Protein AF-M7A365-F1 (afdb_monomer_lite)

Organism: NCBI:txid1193029

Foldseek 3Di:
DDPPPPPPPPPPPPPFAADDPVRLVVLVVLLVCLVVVDVDDDQDDDPVCPVLADEDPDDDADDDPDDDPSVSNVVSVVQVRYPPRGDYDDPDDVLVQDQCSQCVVVVDDDVVNVVSNVVSVVSPD

pLDDT: mean 71.56, std 13.75, range [33.69, 88.12]

Secondary structure (DSSP, 8-state):
--------S--------BPPHHHHHHHHHHHHHHHHH-S-------TT-TT--EE--S------S---TTHHHHHHHHHHHEES-BPP-----TTTTSTTHHHHHH---THHHHHHHHHHHTT--

Sequence (125 aa):
MQENSVIDKNSGTTQIVHSTNTYNWLIGIVYKTTGIFFDSIEEYFSQNNHDKILRAPYPTVIMGNHVEEGDVPALSVIHRVVQPKIKFAIPAREDILKKDFLVKEFRPKGTLKLILGMIDKTNLI

Radius of gyration: 19.7 Å; chains: 1; bounding box: 70×41×40 Å

Structure (mmCIF, N/CA/C/O backbone):
data_AF-M7A365-F1
#
_entry.id   AF-M7A365-F1
#
loop_
_atom_site.group_PDB
_atom_site.id
_atom_site.type_symbol
_atom_site.label_atom_id
_atom_site.label_alt_id
_atom_site.label_comp_id
_atom_site.label_asym_id
_atom_site.label_entity_id
_atom_site.label_seq_id
_atom_site.pdbx_PDB_ins_code
_atom_site.Cartn_x
_atom_site.Cartn_y
_atom_site.Cartn_z
_atom_site.occupancy
_atom_site.B_iso_or_equiv
_atom_site.auth_seq_id
_atom_site.auth_comp_id
_atom_site.auth_asym_id
_atom_site.auth_atom_id
_atom_site.pdbx_PDB_model_num
ATOM 1 N N . MET A 1 1 ? -50.572 -18.328 4.487 1.00 37.97 1 MET A N 1
ATOM 2 C CA . MET A 1 1 ? -49.495 -18.567 3.505 1.00 37.97 1 MET A CA 1
ATOM 3 C C . MET A 1 1 ? -48.188 -18.206 4.177 1.00 37.97 1 MET A C 1
ATOM 5 O O . MET A 1 1 ? -47.994 -17.047 4.505 1.00 37.97 1 MET A O 1
ATOM 9 N N . GLN A 1 2 ? -47.384 -19.213 4.509 1.00 34.44 2 GLN A N 1
ATOM 10 C CA . GLN A 1 2 ? -46.020 -19.042 5.003 1.00 34.44 2 GLN A CA 1
ATOM 11 C C . GLN A 1 2 ? -45.110 -18.991 3.775 1.00 34.44 2 GLN A C 1
ATOM 13 O O . GLN A 1 2 ? -45.013 -19.978 3.048 1.00 34.44 2 GLN A O 1
ATOM 18 N N . GLU A 1 3 ? -44.499 -17.839 3.509 1.00 33.81 3 GLU A N 1
ATOM 19 C CA . GLU A 1 3 ? -43.385 -17.747 2.567 1.00 33.81 3 GLU A CA 1
ATOM 20 C C . GLU A 1 3 ? -42.136 -18.291 3.259 1.00 33.81 3 GLU A C 1
ATOM 22 O O . GLU A 1 3 ? -41.526 -17.640 4.106 1.00 33.81 3 GLU A O 1
ATOM 27 N N . ASN A 1 4 ? -41.777 -19.523 2.910 1.00 33.69 4 ASN A N 1
ATOM 28 C CA . ASN A 1 4 ? -40.473 -20.085 3.221 1.00 33.69 4 ASN A CA 1
ATOM 29 C C . ASN A 1 4 ? -39.437 -19.391 2.330 1.00 33.69 4 ASN A C 1
ATOM 31 O O . ASN A 1 4 ? -39.194 -19.824 1.203 1.00 33.69 4 ASN A O 1
ATOM 35 N N . SER A 1 5 ? -38.822 -18.317 2.825 1.00 40.47 5 SER A N 1
ATOM 36 C CA . SER A 1 5 ? -37.593 -17.800 2.233 1.00 40.47 5 SER A CA 1
ATOM 37 C C . SER A 1 5 ? -36.475 -18.802 2.519 1.00 40.47 5 SER A C 1
ATOM 39 O O . SER A 1 5 ? -35.969 -18.940 3.633 1.00 40.47 5 SER A O 1
ATOM 41 N N . VAL A 1 6 ? -36.127 -19.575 1.493 1.00 40.19 6 VAL A N 1
ATOM 42 C CA . VAL A 1 6 ? -34.929 -20.411 1.480 1.00 40.19 6 VAL A CA 1
ATOM 43 C C . VAL A 1 6 ? -33.738 -19.458 1.533 1.00 40.19 6 VAL A C 1
ATOM 45 O O . VAL A 1 6 ? -33.318 -18.903 0.523 1.00 40.19 6 VAL A O 1
ATOM 48 N N . ILE A 1 7 ? -33.243 -19.204 2.745 1.00 43.06 7 ILE A N 1
ATOM 49 C CA . ILE A 1 7 ? -31.971 -18.522 2.964 1.00 43.06 7 ILE A CA 1
ATOM 50 C C . ILE A 1 7 ? -30.897 -19.470 2.441 1.00 43.06 7 ILE A C 1
ATOM 52 O O . ILE A 1 7 ? -30.604 -20.499 3.055 1.00 43.06 7 ILE A O 1
ATOM 56 N N . ASP A 1 8 ? -30.358 -19.125 1.280 1.00 37.47 8 ASP A N 1
ATOM 57 C CA . ASP A 1 8 ? -29.252 -19.816 0.640 1.00 37.47 8 ASP A CA 1
ATOM 58 C C . ASP A 1 8 ? -28.040 -19.802 1.592 1.00 37.47 8 ASP A C 1
ATOM 60 O O . ASP A 1 8 ? -27.389 -18.779 1.819 1.00 37.47 8 ASP A O 1
ATOM 64 N N . LYS A 1 9 ? -27.781 -20.941 2.245 1.00 40.81 9 LYS A N 1
ATOM 65 C CA . LYS A 1 9 ? -26.711 -21.148 3.239 1.00 40.81 9 LYS A CA 1
ATOM 66 C C . LYS A 1 9 ? -25.341 -21.341 2.574 1.00 40.81 9 LYS A C 1
ATOM 68 O O . LYS A 1 9 ? -24.566 -22.194 2.987 1.00 40.81 9 LYS A O 1
ATOM 73 N N . ASN A 1 10 ? -25.026 -20.536 1.567 1.00 46.09 10 ASN A N 1
ATOM 74 C CA . ASN A 1 10 ? -23.703 -20.487 0.945 1.00 46.09 10 ASN A CA 1
ATOM 75 C C . ASN A 1 10 ? -23.182 -19.047 0.871 1.00 46.09 10 ASN A C 1
ATOM 77 O O . ASN A 1 10 ? -22.633 -18.606 -0.133 1.00 46.09 10 ASN A O 1
ATOM 81 N N . SER A 1 11 ? -23.303 -18.305 1.972 1.00 42.56 11 SER A N 1
ATOM 82 C CA . SER A 1 11 ? -22.421 -17.161 2.192 1.00 42.56 11 SER A CA 1
ATOM 83 C C . SER A 1 11 ? -21.080 -17.711 2.664 1.00 42.56 11 SER A C 1
ATOM 85 O O . SER A 1 11 ? -20.855 -17.906 3.860 1.00 42.56 11 SER A O 1
ATOM 87 N N . GLY A 1 12 ? -20.214 -18.054 1.707 1.00 44.97 12 GLY A N 1
ATOM 88 C CA . GLY A 1 12 ? -18.799 -18.244 1.985 1.00 44.97 12 GLY A CA 1
ATOM 89 C C . GLY A 1 12 ? -18.304 -16.976 2.662 1.00 44.97 12 GLY A C 1
ATOM 90 O O . GLY A 1 12 ? -18.217 -15.928 2.028 1.00 44.97 12 GLY A O 1
ATOM 91 N N . THR A 1 13 ? -18.062 -17.045 3.967 1.00 43.25 13 THR A N 1
ATOM 92 C CA . THR A 1 13 ? -17.510 -15.935 4.731 1.00 43.25 13 THR A CA 1
ATOM 93 C C . THR A 1 13 ? -16.174 -15.576 4.101 1.00 43.25 13 THR A C 1
ATOM 95 O O . THR A 1 13 ? -15.200 -16.317 4.226 1.00 43.25 13 THR A O 1
ATOM 98 N N . THR A 1 14 ? -16.140 -14.462 3.367 1.00 49.59 14 THR A N 1
ATOM 99 C CA . THR A 1 14 ? -14.920 -13.933 2.764 1.00 49.59 14 THR A CA 1
ATOM 100 C C . THR A 1 14 ? -13.879 -13.812 3.868 1.00 49.59 14 THR A C 1
ATOM 102 O O . THR A 1 14 ? -14.025 -12.988 4.772 1.00 49.59 14 THR A O 1
ATOM 105 N N . GLN A 1 15 ? -12.865 -14.681 3.847 1.00 53.72 15 GLN A N 1
ATOM 106 C CA . GLN A 1 15 ? -11.811 -14.648 4.852 1.00 53.72 15 GLN A CA 1
ATOM 107 C C . GLN A 1 15 ? -11.096 -13.305 4.738 1.00 53.72 15 GLN A C 1
ATOM 109 O O . GLN A 1 15 ? -10.500 -12.987 3.709 1.00 53.72 15 GLN A O 1
ATOM 114 N N . ILE A 1 16 ? -11.191 -12.497 5.793 1.00 56.97 16 ILE A N 1
ATOM 115 C CA . ILE A 1 16 ? -10.530 -11.199 5.850 1.00 56.97 16 ILE A CA 1
ATOM 116 C C . ILE A 1 16 ? -9.024 -11.463 5.863 1.00 56.97 16 ILE A C 1
ATOM 118 O O . ILE A 1 16 ? -8.479 -12.003 6.826 1.00 56.97 16 ILE A O 1
ATOM 122 N N . VAL A 1 17 ? -8.339 -11.112 4.774 1.00 63.25 17 VAL A N 1
ATOM 123 C CA . VAL A 1 17 ? -6.890 -11.288 4.693 1.00 63.25 17 VAL A CA 1
ATOM 124 C C . VAL A 1 17 ? -6.223 -10.193 5.518 1.00 63.25 17 VAL A C 1
ATOM 126 O O . VAL A 1 17 ? -6.119 -9.037 5.101 1.00 63.25 17 VAL A O 1
ATOM 129 N N . HIS A 1 18 ? -5.777 -10.571 6.711 1.00 66.69 18 HIS A N 1
ATOM 130 C CA . HIS A 1 18 ? -5.094 -9.675 7.631 1.00 66.69 18 HIS A CA 1
ATOM 131 C C . HIS A 1 18 ? -3.706 -9.268 7.124 1.00 66.69 18 HIS A C 1
ATOM 133 O O . HIS A 1 18 ? -3.025 -10.010 6.402 1.00 66.69 18 HIS A O 1
ATOM 139 N N . SER A 1 19 ? -3.274 -8.070 7.518 1.00 68.44 19 SER A N 1
ATOM 140 C CA . SER A 1 19 ? -1.913 -7.614 7.256 1.00 68.44 19 SER A CA 1
ATOM 141 C C . SER A 1 19 ? -0.884 -8.454 8.024 1.00 68.44 19 SER A C 1
ATOM 143 O O . SER A 1 19 ? -1.098 -8.856 9.168 1.00 68.44 19 SER A O 1
ATOM 145 N N . THR A 1 20 ? 0.263 -8.720 7.397 1.00 80.00 20 THR A N 1
ATOM 146 C CA . THR A 1 20 ? 1.397 -9.390 8.052 1.00 80.00 20 THR A CA 1
ATOM 147 C C . THR A 1 20 ? 2.340 -8.363 8.679 1.00 80.00 20 THR A C 1
ATOM 149 O O . THR A 1 20 ? 2.329 -7.186 8.315 1.00 80.00 20 THR A O 1
ATOM 152 N N . ASN A 1 21 ? 3.206 -8.794 9.601 1.00 80.69 21 ASN A N 1
ATOM 153 C CA . ASN A 1 21 ? 4.199 -7.908 10.224 1.00 80.69 21 ASN A CA 1
ATOM 154 C C . ASN A 1 21 ? 5.125 -7.244 9.196 1.00 80.69 21 ASN A C 1
ATOM 156 O O . ASN A 1 21 ? 5.375 -6.045 9.286 1.00 80.69 21 ASN A O 1
ATOM 160 N N . THR A 1 22 ? 5.562 -7.991 8.181 1.00 79.19 22 THR A N 1
ATOM 161 C CA . THR A 1 22 ? 6.379 -7.459 7.082 1.00 79.19 22 THR A CA 1
ATOM 162 C C . THR A 1 22 ? 5.632 -6.386 6.295 1.00 79.19 22 THR A C 1
ATOM 164 O O . THR A 1 22 ? 6.183 -5.324 6.024 1.00 79.19 22 THR A O 1
ATOM 167 N N . TYR A 1 23 ? 4.357 -6.623 5.981 1.00 77.81 23 TYR A N 1
ATOM 168 C CA . TYR A 1 23 ? 3.522 -5.656 5.270 1.00 77.81 23 TYR A CA 1
ATOM 169 C C . TYR A 1 23 ? 3.307 -4.379 6.095 1.00 77.81 23 TYR A C 1
ATOM 171 O O . TYR A 1 23 ? 3.477 -3.273 5.590 1.00 77.81 23 TYR A O 1
ATOM 179 N N . ASN A 1 24 ? 3.036 -4.526 7.397 1.00 80.56 24 ASN A N 1
ATOM 180 C CA . ASN A 1 24 ? 2.922 -3.404 8.330 1.00 80.56 24 ASN A CA 1
ATOM 181 C C . ASN A 1 24 ? 4.210 -2.567 8.389 1.00 80.56 24 ASN A C 1
ATOM 183 O O . ASN A 1 24 ? 4.143 -1.342 8.479 1.00 80.56 24 ASN A O 1
ATOM 187 N N . TRP A 1 25 ? 5.373 -3.220 8.346 1.00 84.19 25 TRP A N 1
ATOM 188 C CA . TRP A 1 25 ? 6.667 -2.543 8.345 1.00 84.19 25 TRP A CA 1
ATOM 189 C C . TRP A 1 25 ? 6.915 -1.775 7.043 1.00 84.19 25 TRP A C 1
ATOM 191 O O . TRP A 1 25 ? 7.264 -0.597 7.103 1.00 84.19 25 TRP A O 1
ATOM 201 N N . LEU A 1 26 ? 6.657 -2.395 5.885 1.00 82.62 26 LEU A N 1
ATOM 202 C CA . LEU A 1 26 ? 6.780 -1.748 4.573 1.00 82.62 26 LEU A CA 1
ATOM 203 C C . LEU A 1 26 ? 5.881 -0.512 4.467 1.00 82.62 26 LEU A C 1
ATOM 205 O O . LEU A 1 26 ? 6.353 0.564 4.107 1.00 82.62 26 LEU A O 1
ATOM 209 N N . ILE A 1 27 ? 4.615 -0.629 4.875 1.00 82.50 27 ILE A N 1
ATOM 210 C CA . ILE A 1 27 ? 3.699 0.517 4.936 1.00 82.50 27 ILE A CA 1
ATOM 211 C C . ILE A 1 27 ? 4.226 1.595 5.885 1.00 82.50 27 ILE A C 1
ATOM 213 O O . ILE A 1 27 ? 4.115 2.781 5.596 1.00 82.50 27 ILE A O 1
ATOM 217 N N . GLY A 1 28 ? 4.840 1.207 7.004 1.00 84.19 28 GLY A N 1
ATOM 218 C CA . GLY A 1 28 ? 5.466 2.147 7.929 1.00 84.19 28 GLY A CA 1
ATOM 219 C C . GLY A 1 28 ? 6.600 2.966 7.304 1.00 84.19 28 GLY A C 1
ATOM 220 O O . GLY A 1 28 ? 6.762 4.130 7.667 1.00 84.19 28 GLY A O 1
ATOM 221 N N . ILE A 1 29 ? 7.363 2.393 6.369 1.00 85.12 29 ILE A N 1
ATOM 222 C CA . ILE A 1 29 ? 8.408 3.110 5.621 1.00 85.12 29 ILE A CA 1
ATOM 223 C C . ILE A 1 29 ? 7.771 4.121 4.673 1.00 85.12 29 ILE A C 1
ATOM 225 O O . ILE A 1 29 ? 8.114 5.299 4.726 1.00 85.12 29 ILE A O 1
ATOM 229 N N . VAL A 1 30 ? 6.806 3.675 3.869 1.00 83.56 30 VAL A N 1
ATOM 230 C CA . VAL A 1 30 ? 6.075 4.523 2.915 1.00 83.56 30 VAL A CA 1
ATOM 231 C C . VAL A 1 30 ? 5.376 5.682 3.634 1.00 83.56 30 VAL A C 1
ATOM 233 O O . VAL A 1 30 ? 5.455 6.832 3.206 1.00 83.56 30 VAL A O 1
ATOM 236 N N . TYR A 1 31 ? 4.780 5.420 4.797 1.00 85.06 31 TYR A N 1
ATOM 237 C CA . TYR A 1 31 ? 4.153 6.456 5.607 1.00 85.06 31 TYR A CA 1
ATOM 238 C C . TYR A 1 31 ? 5.146 7.537 6.029 1.00 85.06 31 TYR A C 1
ATOM 240 O O . TYR A 1 31 ? 4.812 8.712 5.996 1.00 85.06 31 TYR A O 1
ATOM 248 N N . LYS A 1 32 ? 6.387 7.194 6.385 1.00 85.31 32 LYS A N 1
ATOM 249 C CA . LYS A 1 32 ? 7.391 8.213 6.736 1.00 85.31 32 LYS A CA 1
ATOM 250 C C . LYS A 1 32 ? 7.740 9.124 5.562 1.00 85.31 32 LYS A C 1
ATOM 252 O O . LYS A 1 32 ? 8.128 10.262 5.792 1.00 85.31 32 LYS A O 1
ATOM 257 N N . THR A 1 33 ? 7.591 8.640 4.330 1.00 80.25 33 THR A N 1
ATOM 258 C CA . THR A 1 33 ? 7.834 9.441 3.127 1.00 80.25 33 THR A CA 1
ATOM 259 C C . THR A 1 33 ? 6.657 10.339 2.743 1.00 80.25 33 THR A C 1
ATOM 261 O O . THR A 1 33 ? 6.856 11.242 1.944 1.00 80.25 33 THR A O 1
ATOM 264 N N . THR A 1 34 ? 5.464 10.176 3.335 1.00 81.31 34 THR A N 1
ATOM 265 C CA . THR A 1 34 ? 4.268 10.983 2.991 1.00 81.31 34 THR A CA 1
ATOM 266 C C . THR A 1 34 ? 4.484 12.487 3.107 1.00 81.31 34 THR A C 1
ATOM 268 O O . THR A 1 34 ? 4.048 13.210 2.223 1.00 81.31 34 THR A O 1
ATOM 271 N N . GLY A 1 35 ? 5.217 12.959 4.119 1.00 77.50 35 GLY A N 1
ATOM 272 C CA . GLY A 1 35 ? 5.520 14.387 4.289 1.00 77.50 35 GLY A CA 1
ATOM 273 C C . GLY A 1 35 ? 6.432 14.986 3.209 1.00 77.50 35 GLY A C 1
ATOM 274 O O . GLY A 1 35 ? 6.666 16.185 3.221 1.00 77.50 35 GLY A O 1
ATOM 275 N N . ILE A 1 36 ? 6.970 14.166 2.300 1.00 80.50 36 ILE A N 1
ATOM 276 C CA . ILE A 1 36 ? 7.704 14.619 1.109 1.00 80.50 36 ILE A CA 1
ATOM 277 C C . ILE A 1 36 ? 6.742 14.805 -0.076 1.00 80.50 36 ILE A C 1
ATOM 279 O O . ILE A 1 36 ? 6.986 15.648 -0.932 1.00 80.50 36 ILE A O 1
ATOM 283 N N . PHE A 1 37 ? 5.664 14.017 -0.129 1.00 74.25 37 PHE A N 1
ATOM 284 C CA . PHE A 1 37 ? 4.705 13.995 -1.240 1.00 74.25 37 PHE A CA 1
ATOM 285 C C . PHE A 1 37 ? 3.470 14.872 -0.998 1.00 74.25 37 PHE A C 1
ATOM 287 O O . PHE A 1 37 ? 2.825 15.277 -1.959 1.00 74.25 37 PHE A O 1
ATOM 294 N N . PHE A 1 38 ? 3.134 15.155 0.262 1.00 79.25 38 PHE A N 1
ATOM 295 C CA . PHE A 1 38 ? 1.946 15.913 0.642 1.00 79.25 38 PHE A CA 1
ATOM 296 C C . PHE A 1 38 ? 2.305 17.070 1.571 1.00 79.25 38 PHE A C 1
ATOM 298 O O . PHE A 1 38 ? 2.876 16.851 2.640 1.00 79.25 38 PHE A O 1
ATOM 305 N N . ASP A 1 39 ? 1.888 18.281 1.196 1.00 79.88 39 ASP A N 1
ATOM 306 C CA . ASP A 1 39 ? 2.019 19.473 2.045 1.00 79.88 39 ASP A CA 1
ATOM 307 C C . ASP A 1 39 ? 1.102 19.398 3.276 1.00 79.88 39 ASP A C 1
ATOM 309 O O . ASP A 1 39 ? 1.440 19.883 4.356 1.00 79.88 39 ASP A O 1
ATOM 313 N N . SER A 1 40 ? -0.073 18.777 3.128 1.00 78.19 40 SER A N 1
ATOM 314 C CA . SER A 1 40 ? -1.008 18.533 4.226 1.00 78.19 40 SER A CA 1
ATOM 315 C C . SER A 1 40 ? -1.933 17.354 3.927 1.00 78.19 40 SER A C 1
ATOM 317 O O . SER A 1 40 ? -2.176 17.012 2.770 1.00 78.19 40 SER A O 1
ATOM 319 N N . ILE A 1 41 ? -2.436 16.721 4.988 1.00 80.38 41 ILE A N 1
ATOM 320 C CA . ILE A 1 41 ? -3.442 15.660 4.918 1.00 80.38 41 ILE A CA 1
ATOM 321 C C . ILE A 1 41 ? -4.569 16.050 5.866 1.00 80.38 41 ILE A C 1
ATOM 323 O O . ILE A 1 41 ? -4.354 16.193 7.072 1.00 80.38 41 ILE A O 1
ATOM 327 N N . GLU A 1 42 ? -5.766 16.217 5.320 1.00 81.75 42 GLU A N 1
ATOM 328 C CA . GLU A 1 42 ? -6.962 16.510 6.099 1.00 81.75 42 GLU A CA 1
ATOM 329 C C . GLU A 1 42 ? -7.754 15.229 6.354 1.00 81.75 42 GLU A C 1
ATOM 331 O O . GLU A 1 42 ? -8.156 14.524 5.429 1.00 81.75 42 GLU A O 1
ATOM 336 N N . GLU A 1 43 ? -7.998 14.932 7.627 1.00 83.19 43 GLU A N 1
ATOM 337 C CA . GLU A 1 43 ? -8.760 13.762 8.047 1.00 83.19 43 GLU A CA 1
ATOM 338 C C . GLU A 1 43 ? -10.044 14.199 8.751 1.00 83.19 43 GLU A C 1
ATOM 340 O O . GLU A 1 43 ? -10.012 14.866 9.790 1.00 83.19 43 GLU A O 1
ATOM 345 N N . TYR A 1 44 ? -11.186 13.777 8.212 1.00 83.25 44 TYR A N 1
ATOM 346 C CA . TYR A 1 44 ? -12.499 14.113 8.748 1.00 83.25 44 TYR A CA 1
ATOM 347 C C . TYR A 1 44 ? -13.067 12.925 9.526 1.00 83.25 44 TYR A C 1
ATOM 349 O O . TYR A 1 44 ? -13.600 11.977 8.952 1.00 83.25 44 TYR A O 1
ATOM 357 N N . PHE A 1 45 ? -12.966 12.987 10.854 1.00 85.12 45 PHE A N 1
ATOM 358 C CA . PHE A 1 45 ? -13.597 12.027 11.759 1.00 85.12 45 PHE A CA 1
ATOM 359 C C . PHE A 1 45 ? -14.793 12.657 12.471 1.00 85.12 45 PHE A C 1
ATOM 361 O O . PHE A 1 45 ? -14.828 13.861 12.724 1.00 85.12 45 PHE A O 1
ATOM 368 N N . SER A 1 46 ? -15.776 11.825 12.825 1.00 82.06 46 SER A N 1
ATOM 369 C CA . SER A 1 46 ? -16.870 12.253 13.700 1.00 82.06 46 SER A CA 1
ATOM 370 C C . SER A 1 46 ? -16.316 12.771 15.031 1.00 82.06 46 SER A C 1
ATOM 372 O O . SER A 1 46 ? -15.362 12.203 15.562 1.00 82.06 46 SER A O 1
ATOM 374 N N . GLN A 1 47 ? -16.945 13.804 15.599 1.00 79.81 47 GLN A N 1
ATOM 375 C CA . GLN A 1 47 ? -16.531 14.419 16.870 1.00 79.81 47 GLN A CA 1
ATOM 376 C C . GLN A 1 47 ? -16.453 13.411 18.028 1.00 79.81 47 GLN A C 1
ATOM 378 O O . GLN A 1 47 ? -15.647 13.576 18.937 1.00 79.81 47 GLN A O 1
ATOM 383 N N . ASN A 1 48 ? -17.243 12.337 17.956 1.00 83.06 48 ASN A N 1
ATOM 384 C CA . ASN A 1 48 ? -17.285 11.278 18.965 1.00 83.06 48 ASN A CA 1
ATOM 385 C C . ASN A 1 48 ? -16.154 10.239 18.808 1.00 83.06 48 ASN A C 1
ATOM 387 O O . ASN A 1 48 ? -16.068 9.300 19.597 1.00 83.06 48 ASN A O 1
ATOM 391 N N . ASN A 1 49 ? -15.307 10.361 17.780 1.00 83.06 49 ASN A N 1
ATOM 392 C CA . ASN A 1 49 ? -14.199 9.451 17.492 1.00 83.06 49 ASN A CA 1
ATOM 393 C C . ASN A 1 49 ? -12.855 10.104 17.840 1.00 83.06 49 ASN A C 1
ATOM 395 O O . ASN A 1 49 ? -12.093 10.515 16.964 1.00 83.06 49 ASN A O 1
ATOM 399 N N . HIS A 1 50 ? -12.572 10.189 19.140 1.00 79.88 50 HIS A N 1
ATOM 400 C CA . HIS A 1 50 ? -11.337 10.786 19.658 1.00 79.88 50 HIS A CA 1
ATOM 401 C C . HIS A 1 50 ? -10.072 10.032 19.231 1.00 79.88 50 HIS A C 1
ATOM 403 O O . HIS A 1 50 ? -9.021 10.647 19.066 1.00 79.88 50 HIS A O 1
ATOM 409 N N . ASP A 1 51 ? -10.185 8.723 18.997 1.00 82.25 51 ASP A N 1
ATOM 410 C CA . ASP A 1 51 ? -9.052 7.873 18.633 1.00 82.25 51 ASP A CA 1
ATOM 411 C C . ASP A 1 51 ? -8.647 8.017 17.157 1.00 82.25 51 ASP A C 1
ATOM 413 O O . ASP A 1 51 ? -7.591 7.520 16.769 1.00 82.25 51 ASP A O 1
ATOM 417 N N . LYS A 1 52 ? -9.480 8.669 16.326 1.00 84.06 52 LYS A N 1
ATOM 418 C CA . LYS A 1 52 ? -9.298 8.771 14.865 1.00 84.06 52 LYS A CA 1
ATOM 419 C C . LYS A 1 52 ? -9.116 7.404 14.190 1.00 84.06 52 LYS A C 1
ATOM 421 O O . LYS A 1 52 ? -8.348 7.242 13.246 1.00 84.06 52 LYS A O 1
ATOM 426 N N . ILE A 1 53 ? -9.828 6.393 14.690 1.00 85.69 53 ILE A N 1
ATOM 427 C CA . ILE A 1 53 ? -9.786 5.026 14.160 1.00 85.69 53 ILE A CA 1
ATOM 428 C C . ILE A 1 53 ? -11.060 4.761 13.364 1.00 85.69 53 ILE A C 1
ATOM 430 O O . ILE A 1 53 ? -12.170 4.890 13.883 1.00 85.69 53 ILE A O 1
ATOM 434 N N . LEU A 1 54 ? -10.917 4.316 12.118 1.00 83.50 54 LEU A N 1
ATOM 435 C CA . LEU A 1 54 ? -12.021 3.788 11.329 1.00 83.50 54 LEU A CA 1
ATOM 436 C C . LEU A 1 54 ? -12.223 2.306 11.666 1.00 83.50 54 LEU A C 1
ATOM 438 O O . LEU A 1 54 ? -11.523 1.433 11.155 1.00 83.50 54 LEU A O 1
ATOM 442 N N . ARG A 1 55 ? -13.196 2.017 12.536 1.00 83.12 55 ARG A N 1
ATOM 443 C CA . ARG A 1 55 ? -13.619 0.643 12.835 1.00 83.12 55 ARG A CA 1
ATOM 444 C C . ARG A 1 55 ? -14.522 0.145 11.709 1.00 83.12 55 ARG A C 1
ATOM 446 O O . ARG A 1 55 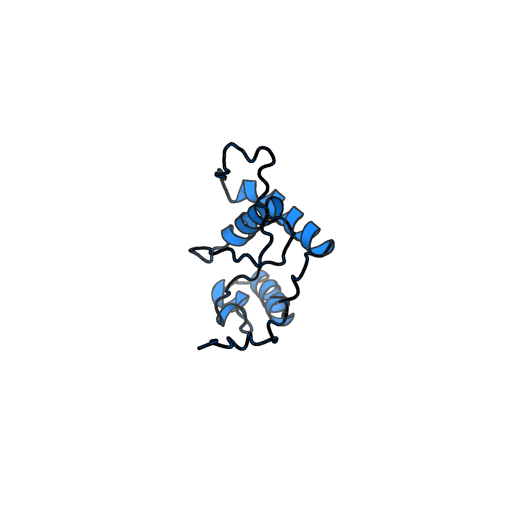? -15.673 0.557 11.602 1.00 83.12 55 ARG A O 1
ATOM 453 N N . ALA A 1 56 ? -13.982 -0.741 10.888 1.00 75.81 56 ALA A N 1
ATOM 454 C CA . ALA A 1 56 ? -14.606 -1.318 9.711 1.00 75.81 56 ALA A CA 1
ATOM 455 C C . ALA A 1 56 ? -14.876 -2.820 9.946 1.00 75.81 56 ALA A C 1
ATOM 457 O O . ALA A 1 56 ? -14.076 -3.662 9.542 1.00 75.81 56 ALA A O 1
ATOM 458 N N . PRO A 1 57 ? -15.980 -3.192 10.627 1.00 69.31 57 PRO A N 1
ATOM 459 C CA . PRO A 1 57 ? -16.282 -4.591 10.957 1.00 69.31 57 PRO A CA 1
ATOM 460 C C . PRO A 1 57 ? -16.658 -5.448 9.736 1.00 69.31 57 PRO A C 1
ATOM 462 O O . PRO A 1 57 ? -16.749 -6.668 9.850 1.00 69.31 57 PRO A O 1
ATOM 465 N N . TYR A 1 58 ? -16.863 -4.822 8.576 1.00 68.00 58 TYR A N 1
ATOM 466 C CA . TYR A 1 58 ? -17.199 -5.471 7.314 1.00 68.00 58 TYR A CA 1
ATOM 467 C C . TYR A 1 58 ? -16.076 -5.272 6.285 1.00 68.00 58 TYR A C 1
ATOM 469 O O . TYR A 1 58 ? -15.320 -4.299 6.395 1.00 68.00 58 TYR A O 1
ATOM 477 N N . PRO A 1 59 ? -15.976 -6.144 5.261 1.00 66.19 59 PRO A N 1
ATOM 478 C CA . PRO A 1 59 ? -15.080 -5.930 4.130 1.00 66.19 59 PRO A CA 1
ATOM 479 C C . PRO A 1 59 ? -15.269 -4.521 3.562 1.00 66.19 59 PRO A C 1
ATOM 481 O O . PRO A 1 59 ? -16.346 -4.171 3.087 1.00 66.19 59 PRO A O 1
ATOM 484 N N . THR A 1 60 ? -14.227 -3.701 3.674 1.00 66.25 60 THR A N 1
ATOM 485 C CA . THR A 1 60 ? -14.258 -2.286 3.300 1.00 66.25 60 THR A CA 1
ATOM 486 C C . THR A 1 60 ? -13.308 -2.069 2.139 1.00 66.25 60 THR A C 1
ATOM 488 O O . THR A 1 60 ? -12.155 -2.497 2.187 1.00 66.25 60 THR A O 1
ATOM 491 N N . VAL A 1 61 ? -13.805 -1.417 1.092 1.00 67.06 61 VAL A N 1
ATOM 492 C CA . VAL A 1 61 ? -13.029 -1.061 -0.096 1.00 67.06 61 VAL A CA 1
ATOM 493 C C . VAL A 1 61 ? -12.745 0.433 -0.047 1.00 67.06 61 VAL A C 1
ATOM 495 O O . VAL A 1 61 ? -13.654 1.229 0.181 1.00 67.06 61 VAL A O 1
ATOM 498 N N . ILE A 1 62 ? -11.486 0.809 -0.265 1.00 69.62 62 ILE A N 1
ATOM 499 C CA . ILE A 1 62 ? -11.116 2.209 -0.472 1.00 69.62 62 ILE A CA 1
ATOM 500 C C . ILE A 1 62 ? -11.318 2.511 -1.950 1.00 69.62 62 ILE A C 1
ATOM 502 O O . ILE A 1 62 ? -10.666 1.911 -2.803 1.00 69.62 62 ILE A O 1
ATOM 506 N N . MET A 1 63 ? -12.225 3.437 -2.247 1.00 64.19 63 MET A N 1
ATOM 507 C CA . MET A 1 63 ? -12.405 3.956 -3.598 1.00 64.19 63 MET A CA 1
ATOM 508 C C . MET A 1 63 ? -11.549 5.211 -3.762 1.00 64.19 63 MET A C 1
ATOM 510 O O . MET A 1 63 ? -11.884 6.268 -3.232 1.00 64.19 63 MET A O 1
ATOM 514 N N . GLY A 1 64 ? -10.426 5.070 -4.466 1.00 63.47 64 GLY A N 1
ATOM 515 C CA . GLY A 1 64 ? -9.621 6.193 -4.943 1.00 63.47 64 GLY A CA 1
ATOM 516 C C . GLY A 1 64 ? -10.143 6.691 -6.291 1.00 63.47 64 GLY A C 1
ATOM 517 O O . GLY A 1 64 ? -10.570 5.891 -7.121 1.00 63.47 64 GLY A O 1
ATOM 518 N N . ASN A 1 65 ? -10.129 8.008 -6.501 1.00 65.94 65 ASN A N 1
ATOM 519 C CA . ASN A 1 65 ? -10.594 8.634 -7.745 1.00 65.94 65 ASN A CA 1
ATOM 520 C C . ASN A 1 65 ? -9.512 8.651 -8.849 1.00 65.94 65 ASN A C 1
ATOM 522 O O . ASN A 1 65 ? -9.818 8.901 -10.011 1.00 65.94 65 ASN A O 1
ATOM 526 N N . HIS A 1 66 ? -8.246 8.395 -8.506 1.00 65.62 66 HIS A N 1
ATOM 527 C CA . HIS A 1 66 ? -7.126 8.433 -9.443 1.00 65.62 66 HIS A CA 1
ATOM 528 C C . HIS A 1 66 ? -6.104 7.321 -9.153 1.00 65.62 66 HIS A C 1
ATOM 530 O O . HIS A 1 66 ? -6.227 6.644 -8.136 1.00 65.62 66 HIS A O 1
ATOM 536 N N . VAL A 1 67 ? -5.184 7.089 -10.099 1.00 59.66 67 VAL A N 1
ATOM 537 C CA . VAL A 1 67 ? -4.017 6.203 -9.953 1.00 59.66 67 VAL A CA 1
ATOM 538 C C . VAL A 1 67 ? -2.787 7.046 -10.286 1.00 59.66 67 VAL A C 1
ATOM 540 O O . VAL A 1 67 ? -2.361 7.108 -11.438 1.00 59.66 67 VAL A O 1
ATOM 543 N N . GLU A 1 68 ? -2.263 7.741 -9.287 1.00 64.50 68 GLU A N 1
ATOM 544 C CA . GLU A 1 68 ? -1.036 8.535 -9.332 1.00 64.50 68 GLU A CA 1
ATOM 545 C C . GLU A 1 68 ? -0.002 7.997 -8.334 1.00 64.50 68 GLU A C 1
ATOM 547 O O . GLU A 1 68 ? -0.316 7.277 -7.388 1.00 64.50 68 GLU A O 1
ATOM 552 N N . GLU A 1 69 ? 1.270 8.357 -8.528 1.00 62.91 69 GLU A N 1
ATOM 553 C CA . GLU A 1 69 ? 2.376 7.919 -7.662 1.00 62.91 69 GLU A CA 1
ATOM 554 C C . GLU A 1 69 ? 2.148 8.285 -6.179 1.00 62.91 69 GLU A C 1
ATOM 556 O O . GLU A 1 69 ? 2.561 7.548 -5.281 1.00 62.91 69 GLU A O 1
ATOM 561 N N . GLY A 1 70 ? 1.412 9.373 -5.919 1.00 68.56 70 GLY A N 1
ATOM 562 C CA . GLY A 1 70 ? 1.017 9.817 -4.580 1.00 68.56 70 GLY A CA 1
ATOM 563 C C . GLY A 1 70 ? 0.021 8.897 -3.859 1.00 68.56 70 GLY A C 1
ATOM 564 O O . GLY A 1 70 ? -0.076 8.943 -2.630 1.00 68.56 70 GLY A O 1
ATOM 565 N N . ASP A 1 71 ? -0.673 8.004 -4.564 1.00 72.94 71 ASP A N 1
ATOM 566 C CA . ASP A 1 71 ? -1.686 7.143 -3.945 1.00 72.94 71 ASP A CA 1
ATOM 567 C C . ASP A 1 71 ? -1.075 6.117 -2.998 1.00 72.94 71 ASP A C 1
ATOM 569 O O . ASP A 1 71 ? -1.671 5.762 -1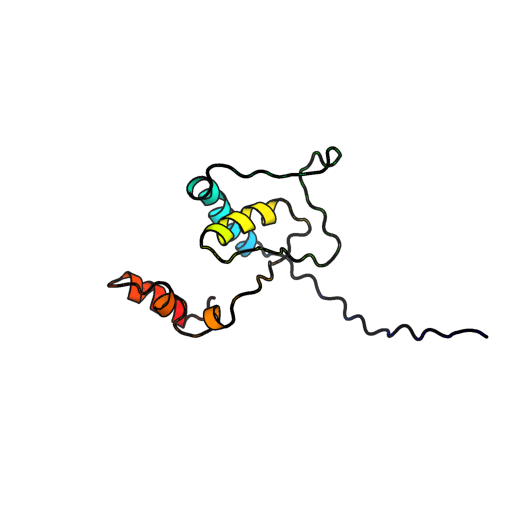.983 1.00 72.94 71 ASP A O 1
ATOM 573 N N . VAL A 1 72 ? 0.147 5.667 -3.280 1.00 74.25 72 VAL A N 1
ATOM 574 C CA . VAL A 1 72 ? 0.871 4.731 -2.414 1.00 74.25 72 VAL A CA 1
ATOM 575 C C . VAL A 1 72 ? 1.118 5.350 -1.025 1.00 74.25 72 VAL A C 1
ATOM 577 O O . VAL A 1 72 ? 0.730 4.737 -0.021 1.00 74.25 72 VAL A O 1
ATOM 580 N N . PRO A 1 73 ? 1.690 6.567 -0.912 1.00 79.56 73 PRO A N 1
ATOM 581 C CA . PRO A 1 73 ? 1.767 7.256 0.368 1.00 79.56 73 PRO A CA 1
ATOM 582 C C . PRO A 1 73 ? 0.393 7.620 0.955 1.00 79.56 73 PRO A C 1
ATOM 584 O O . PRO A 1 73 ? 0.216 7.427 2.159 1.00 79.56 73 PRO A O 1
ATOM 587 N N . ALA A 1 74 ? -0.614 8.017 0.173 1.00 78.69 74 ALA A N 1
ATOM 588 C CA . ALA A 1 74 ? -1.959 8.284 0.708 1.00 78.69 74 ALA A CA 1
ATOM 589 C C . ALA A 1 74 ? -2.604 7.037 1.350 1.00 78.69 74 ALA A C 1
ATOM 591 O O . ALA A 1 74 ? -3.098 7.079 2.479 1.00 78.69 74 ALA A O 1
ATOM 592 N N . LEU A 1 75 ? -2.527 5.881 0.688 1.00 79.69 75 LEU A N 1
ATOM 593 C CA . LEU A 1 75 ? -3.036 4.608 1.206 1.00 79.69 75 LEU A CA 1
ATOM 594 C C . LEU A 1 75 ? -2.308 4.172 2.481 1.00 79.69 75 LEU A C 1
ATOM 596 O O . LEU A 1 75 ? -2.913 3.566 3.368 1.00 79.69 75 LEU A O 1
ATOM 600 N N . SER A 1 76 ? -1.023 4.510 2.615 1.00 83.19 76 SER A N 1
ATOM 601 C CA . SER A 1 76 ? -0.256 4.223 3.832 1.00 83.19 76 SER A CA 1
ATOM 602 C C . SER A 1 76 ? -0.794 4.963 5.064 1.00 83.19 76 SER A C 1
ATOM 604 O O . SER A 1 76 ? -0.725 4.437 6.178 1.00 83.19 76 SER A O 1
ATOM 606 N N . VAL A 1 77 ? -1.372 6.152 4.865 1.00 85.69 77 VAL A N 1
ATOM 607 C CA . VAL A 1 77 ? -2.013 6.957 5.914 1.00 85.69 77 VAL 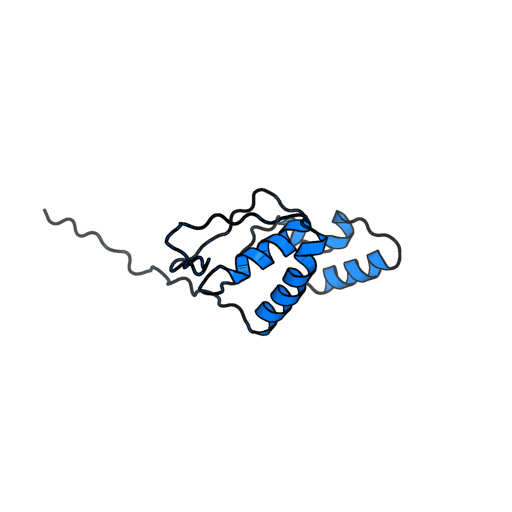A CA 1
ATOM 608 C C . VAL A 1 77 ? -3.322 6.297 6.323 1.00 85.69 77 VAL A C 1
ATOM 610 O O . VAL A 1 77 ? -3.527 6.005 7.502 1.00 85.69 77 VAL A O 1
ATOM 613 N N . ILE A 1 78 ? -4.148 5.925 5.341 1.00 83.25 78 ILE A N 1
ATOM 614 C CA . ILE A 1 78 ? -5.423 5.243 5.591 1.00 83.25 78 ILE A CA 1
ATOM 615 C C . ILE A 1 78 ? -5.194 3.907 6.322 1.00 83.25 78 ILE A C 1
ATOM 617 O O . ILE A 1 78 ? -5.916 3.560 7.257 1.00 83.25 78 ILE A O 1
ATOM 621 N N . HIS A 1 79 ? -4.132 3.173 5.986 1.00 82.69 79 HIS A N 1
ATOM 622 C CA . HIS A 1 79 ? -3.790 1.909 6.648 1.00 82.69 79 HIS A CA 1
ATOM 623 C C . HIS A 1 79 ? -3.564 2.029 8.158 1.00 82.69 79 HIS A C 1
ATOM 625 O O . HIS A 1 79 ? -3.731 1.053 8.892 1.00 82.69 79 HIS A O 1
ATOM 631 N N . ARG A 1 80 ? -3.138 3.199 8.645 1.00 81.62 80 ARG A N 1
ATOM 632 C CA . ARG A 1 80 ? -2.917 3.414 10.079 1.00 81.62 80 ARG A CA 1
ATOM 633 C C . ARG A 1 80 ? -4.214 3.595 10.851 1.00 81.62 80 ARG A C 1
ATOM 635 O O . ARG A 1 80 ? -4.261 3.193 12.012 1.00 81.62 80 ARG A O 1
ATOM 642 N N . VAL A 1 81 ? -5.231 4.173 10.219 1.00 85.25 81 VAL A N 1
ATOM 643 C CA . VAL A 1 81 ? -6.499 4.511 10.874 1.00 85.25 81 VAL A CA 1
ATOM 644 C C . VAL A 1 81 ? -7.529 3.385 10.770 1.00 85.25 81 VAL A C 1
ATOM 646 O O . VAL A 1 81 ? -8.393 3.281 11.633 1.00 85.25 81 VAL A O 1
ATOM 649 N N . VAL A 1 82 ? -7.441 2.502 9.768 1.00 83.38 82 VAL A N 1
ATOM 650 C CA . VAL A 1 82 ? -8.408 1.406 9.573 1.00 83.38 82 VAL A CA 1
ATOM 651 C C . VAL A 1 82 ?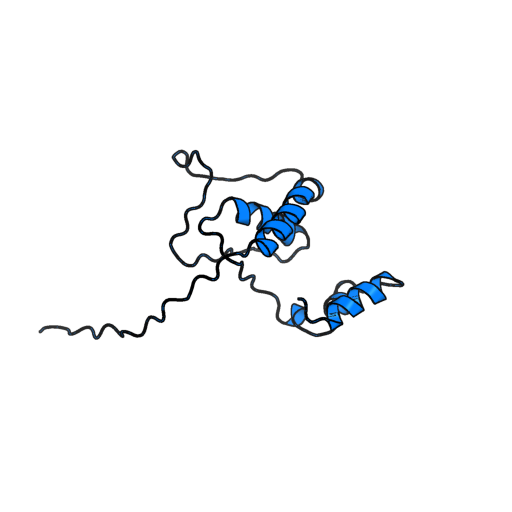 -8.154 0.224 10.516 1.00 83.38 82 VAL A C 1
ATOM 653 O O . VAL A 1 82 ? -7.042 -0.299 10.615 1.00 83.38 82 VAL A O 1
ATOM 656 N N . GLN A 1 83 ? -9.216 -0.246 11.179 1.00 81.31 83 GLN A N 1
ATOM 657 C CA . GLN A 1 83 ? -9.225 -1.467 11.986 1.00 81.31 83 GLN A CA 1
ATOM 658 C C . GLN A 1 83 ? -10.415 -2.374 11.626 1.00 81.31 83 GLN A C 1
ATOM 660 O O . GLN A 1 83 ? -11.550 -1.897 11.648 1.00 81.31 83 GLN A O 1
ATOM 665 N N . PRO A 1 84 ? -10.200 -3.683 11.379 1.00 74.75 84 PRO A N 1
ATOM 666 C CA . PRO A 1 84 ? -8.923 -4.401 11.438 1.00 74.75 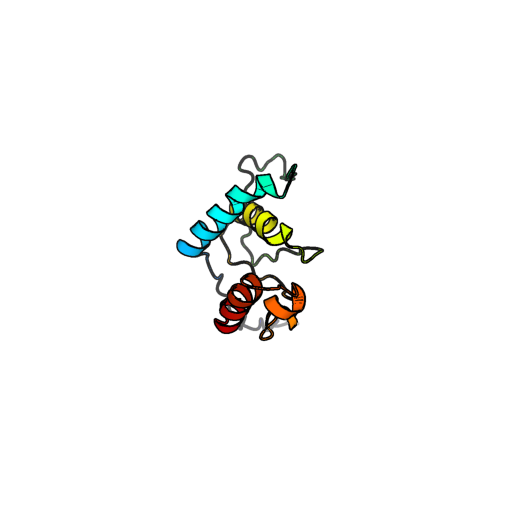84 PRO A CA 1
ATOM 667 C C . PRO A 1 84 ? -7.975 -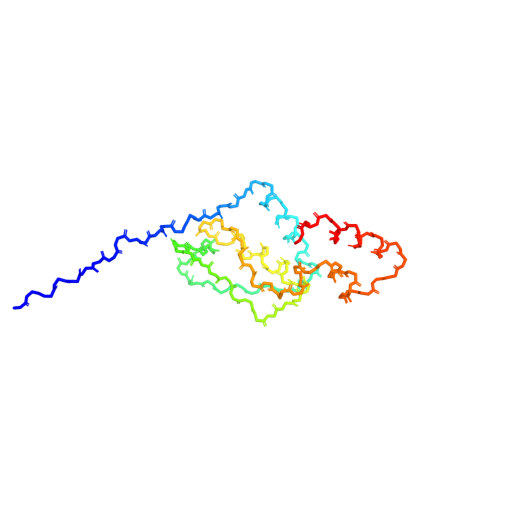4.012 10.293 1.00 74.75 84 PRO A C 1
ATOM 669 O O . PRO A 1 84 ? -8.414 -3.527 9.255 1.00 74.75 84 PRO A O 1
ATOM 672 N N . LYS A 1 85 ? -6.665 -4.240 10.472 1.00 74.00 85 LYS A N 1
ATOM 673 C CA . LYS A 1 85 ? -5.685 -4.017 9.399 1.00 74.00 85 LYS A CA 1
ATOM 674 C C . LYS A 1 85 ? -5.907 -5.044 8.292 1.00 74.00 85 LYS A C 1
ATOM 676 O O . LYS A 1 85 ? -5.592 -6.228 8.457 1.00 74.00 85 LYS A O 1
ATOM 681 N N . ILE A 1 86 ? -6.481 -4.582 7.193 1.00 67.88 86 ILE A N 1
ATOM 682 C CA . ILE A 1 86 ? -6.788 -5.382 6.011 1.00 67.88 86 ILE A CA 1
ATOM 683 C C . ILE A 1 86 ? -5.728 -5.152 4.937 1.00 67.88 86 ILE A C 1
ATOM 685 O O . ILE A 1 86 ? -5.187 -4.054 4.813 1.00 67.88 86 ILE A O 1
ATOM 689 N N . LYS A 1 87 ? -5.426 -6.186 4.146 1.00 66.12 87 LYS A N 1
ATOM 690 C CA . LYS A 1 87 ? -4.695 -5.971 2.893 1.00 66.12 87 LYS A CA 1
ATOM 691 C C . LYS A 1 87 ? -5.583 -5.169 1.946 1.00 66.12 87 LYS A C 1
ATOM 693 O O . LYS A 1 87 ? -6.738 -5.537 1.737 1.00 66.12 87 LYS A O 1
ATOM 698 N N . PHE A 1 88 ? -5.052 -4.092 1.375 1.00 65.69 88 PHE A N 1
ATOM 699 C CA . PHE A 1 88 ? -5.795 -3.331 0.379 1.00 65.69 88 PHE A CA 1
ATOM 700 C C . PHE A 1 88 ? -5.921 -4.128 -0.912 1.00 65.69 88 PHE A C 1
ATOM 702 O O . PHE A 1 88 ? -4.926 -4.610 -1.452 1.00 65.69 88 PHE A O 1
ATOM 709 N N . ALA A 1 89 ? -7.148 -4.236 -1.406 1.00 59.75 89 ALA A N 1
ATOM 710 C CA . ALA A 1 89 ? -7.411 -4.593 -2.786 1.00 59.75 89 ALA A CA 1
ATOM 711 C C . ALA A 1 89 ? -7.568 -3.281 -3.555 1.00 59.75 89 ALA A C 1
ATOM 713 O O . ALA A 1 89 ? -8.572 -2.587 -3.402 1.00 59.75 89 ALA A O 1
ATOM 714 N N . ILE A 1 90 ? -6.541 -2.914 -4.316 1.00 60.66 90 ILE A N 1
ATOM 715 C CA . ILE A 1 90 ? -6.588 -1.745 -5.191 1.00 60.66 90 ILE A CA 1
ATOM 716 C C . ILE A 1 90 ? -7.074 -2.250 -6.550 1.00 60.66 90 ILE A C 1
ATOM 718 O O . ILE A 1 90 ? -6.482 -3.203 -7.068 1.00 60.66 90 ILE A O 1
ATOM 722 N N . PRO A 1 91 ? -8.133 -1.667 -7.137 1.00 56.28 91 PRO A N 1
ATOM 723 C CA . PRO A 1 91 ? -8.462 -1.931 -8.527 1.00 56.28 91 PRO A CA 1
ATOM 724 C C . PRO A 1 91 ? -7.314 -1.402 -9.394 1.00 56.28 91 PRO A C 1
ATOM 726 O O . PRO A 1 91 ? -7.221 -0.212 -9.681 1.00 56.28 91 PRO A O 1
ATOM 729 N N . ALA A 1 92 ? -6.393 -2.288 -9.757 1.00 60.38 92 ALA A N 1
ATOM 730 C CA . ALA A 1 92 ? -5.311 -1.978 -10.673 1.00 60.38 92 ALA A CA 1
ATOM 731 C C . ALA A 1 92 ? -5.838 -2.040 -12.109 1.00 60.38 92 ALA A C 1
ATOM 733 O O . ALA A 1 92 ? -6.648 -2.911 -12.446 1.00 60.38 92 ALA A O 1
ATOM 734 N N . ARG A 1 93 ? -5.361 -1.138 -12.973 1.00 60.16 93 ARG A N 1
ATOM 735 C CA . ARG A 1 93 ? -5.563 -1.311 -14.411 1.00 60.16 93 ARG A CA 1
ATOM 736 C C . ARG A 1 93 ? -4.932 -2.648 -14.825 1.00 60.16 93 ARG A C 1
ATOM 738 O O . ARG A 1 93 ? -3.843 -2.992 -14.369 1.00 60.16 93 ARG A O 1
ATOM 745 N N . GLU A 1 94 ? -5.600 -3.395 -15.702 1.00 64.38 94 GLU A N 1
ATOM 746 C CA . GLU A 1 94 ? -5.124 -4.708 -16.167 1.00 64.38 94 GLU A CA 1
ATOM 747 C C . GLU A 1 94 ? -3.712 -4.640 -16.779 1.00 64.38 94 GLU A C 1
ATOM 749 O O . GLU A 1 94 ? -2.965 -5.612 -16.751 1.00 64.38 94 GLU A O 1
ATOM 754 N N . ASP A 1 95 ? -3.322 -3.492 -17.335 1.00 65.19 95 ASP A N 1
ATOM 755 C CA . ASP A 1 95 ? -1.997 -3.280 -17.909 1.00 65.19 95 ASP A CA 1
ATOM 756 C C . ASP A 1 95 ? -0.870 -3.194 -16.871 1.00 65.19 95 ASP A C 1
ATOM 758 O O . ASP A 1 95 ? 0.247 -3.563 -17.222 1.00 65.19 95 ASP A O 1
ATOM 762 N N . ILE A 1 96 ? -1.149 -2.825 -15.612 1.00 67.44 96 ILE A N 1
ATOM 763 C CA . ILE A 1 96 ? -0.180 -2.893 -14.498 1.00 67.44 96 ILE A CA 1
ATOM 764 C C . ILE A 1 96 ? 0.271 -4.335 -14.261 1.00 67.44 96 ILE A C 1
ATOM 766 O O . ILE A 1 96 ? 1.434 -4.594 -13.972 1.00 67.44 96 ILE A O 1
ATOM 770 N N . LEU A 1 97 ? -0.647 -5.283 -14.453 1.00 67.94 97 LEU A N 1
ATOM 771 C CA . LEU A 1 97 ? -0.399 -6.716 -14.303 1.00 67.94 97 LEU A CA 1
ATOM 772 C C . LEU A 1 97 ? 0.289 -7.327 -15.537 1.00 67.94 97 LEU A C 1
ATOM 774 O O . LEU A 1 97 ? 0.589 -8.524 -15.562 1.00 67.94 97 LEU A O 1
ATOM 778 N N . LYS A 1 98 ? 0.513 -6.541 -16.601 1.00 70.69 98 LYS A N 1
ATOM 779 C CA . LYS A 1 98 ? 1.181 -7.020 -17.815 1.00 70.69 98 LYS A CA 1
ATOM 780 C C . LYS A 1 98 ? 2.689 -6.925 -17.652 1.00 70.69 98 LYS A C 1
ATOM 782 O O . LYS A 1 98 ? 3.236 -5.974 -17.108 1.00 70.69 98 LYS A O 1
ATOM 787 N N . LYS A 1 99 ? 3.379 -7.908 -18.231 1.00 70.00 99 LYS A N 1
ATOM 788 C CA . LYS A 1 99 ? 4.841 -7.909 -18.302 1.00 70.00 99 LYS A CA 1
ATOM 789 C C . LYS A 1 99 ? 5.357 -6.627 -18.967 1.00 70.00 99 LYS A C 1
ATOM 791 O O . LYS A 1 99 ? 4.804 -6.157 -19.975 1.00 70.00 99 LYS A O 1
ATOM 796 N N . ASP A 1 100 ? 6.453 -6.120 -18.415 1.00 75.62 100 ASP A N 1
ATOM 797 C CA . ASP A 1 100 ? 7.126 -4.886 -18.825 1.00 75.62 100 ASP A CA 1
ATOM 798 C C . ASP A 1 100 ? 6.308 -3.604 -18.578 1.00 75.62 100 ASP A C 1
ATOM 800 O O . ASP A 1 100 ? 6.517 -2.609 -19.280 1.00 75.62 100 ASP A O 1
ATOM 804 N N . PHE A 1 101 ? 5.339 -3.623 -17.653 1.00 81.06 101 PHE A N 1
ATOM 805 C CA . PHE A 1 101 ? 4.529 -2.447 -17.335 1.00 81.06 101 PHE A CA 1
ATOM 806 C C . PHE A 1 101 ? 5.405 -1.260 -16.931 1.00 81.06 101 PHE A C 1
ATOM 808 O O . PHE A 1 101 ? 5.300 -0.194 -17.538 1.00 81.06 101 PHE A O 1
ATOM 815 N N . LEU A 1 102 ? 6.323 -1.445 -15.978 1.00 76.19 102 LEU A N 1
ATOM 816 C CA . LEU A 1 102 ? 7.151 -0.351 -15.472 1.00 76.19 102 LEU A CA 1
ATOM 817 C C . LEU A 1 102 ? 8.046 0.235 -16.568 1.00 76.19 102 LEU A C 1
ATOM 819 O O . LEU A 1 102 ? 8.217 1.451 -16.664 1.00 76.19 102 LEU A O 1
ATOM 823 N N . VAL A 1 103 ? 8.611 -0.607 -17.435 1.00 80.81 103 VAL A N 1
ATOM 824 C CA . VAL A 1 103 ? 9.436 -0.132 -18.557 1.00 80.81 103 VAL A CA 1
ATOM 825 C C . VAL A 1 103 ? 8.597 0.587 -19.623 1.00 80.81 103 VAL A C 1
ATOM 827 O O . VAL A 1 103 ? 9.089 1.533 -20.245 1.00 80.81 103 VAL A O 1
ATOM 830 N N . LYS A 1 104 ? 7.348 0.169 -19.856 1.00 80.94 104 LYS A N 1
ATOM 831 C CA . LYS A 1 104 ? 6.450 0.790 -20.846 1.00 80.94 104 LYS A CA 1
ATOM 832 C C . LYS A 1 104 ? 5.871 2.116 -20.368 1.00 80.94 104 LYS A C 1
ATOM 834 O O . LYS A 1 104 ? 5.866 3.065 -21.154 1.00 80.94 104 LYS A O 1
ATOM 839 N N . GLU A 1 105 ? 5.424 2.173 -19.118 1.00 77.88 105 GLU A N 1
ATOM 840 C CA . GLU A 1 105 ? 4.759 3.341 -18.537 1.00 77.88 105 GLU A CA 1
ATOM 841 C C . GLU A 1 105 ? 5.762 4.473 -18.303 1.00 77.88 105 GLU A C 1
ATOM 843 O O . GLU A 1 105 ? 5.609 5.574 -18.828 1.00 77.88 105 GLU A O 1
ATOM 848 N N . PHE A 1 106 ? 6.865 4.182 -17.611 1.00 77.38 106 PHE A N 1
ATOM 849 C CA . PHE A 1 106 ? 7.833 5.210 -17.218 1.00 77.38 106 PHE A CA 1
ATOM 850 C C . PHE A 1 106 ? 8.874 5.526 -18.300 1.00 77.38 106 PHE A C 1
ATOM 852 O O . PHE A 1 106 ? 9.642 6.478 -18.160 1.00 77.38 106 PHE A O 1
ATOM 859 N N . ARG A 1 107 ? 8.941 4.720 -19.372 1.00 81.50 107 ARG A N 1
ATOM 860 C CA . ARG A 1 107 ? 9.920 4.824 -20.478 1.00 81.50 107 ARG A CA 1
ATOM 861 C C . ARG A 1 107 ? 11.347 5.180 -20.011 1.00 81.50 107 ARG A C 1
ATOM 863 O O . ARG A 1 107 ? 11.980 6.084 -20.573 1.00 81.50 107 ARG A O 1
ATOM 870 N N . PRO A 1 108 ? 11.884 4.478 -18.998 1.00 81.56 108 PRO A N 1
ATOM 871 C CA . PRO A 1 108 ? 13.158 4.822 -18.387 1.00 81.56 108 PRO A CA 1
ATOM 872 C C . PRO A 1 108 ? 14.327 4.604 -19.358 1.00 81.56 108 PRO A C 1
ATOM 874 O O . PRO A 1 108 ? 14.293 3.742 -20.243 1.00 81.56 108 PRO A O 1
ATOM 877 N N . LYS A 1 109 ? 15.414 5.354 -19.158 1.00 84.69 109 LYS A N 1
ATOM 878 C CA . LYS A 1 109 ? 16.673 5.207 -19.906 1.00 84.69 109 LYS A CA 1
ATOM 879 C C . LYS A 1 109 ? 17.814 4.773 -18.983 1.00 84.69 109 LYS A C 1
ATOM 881 O O . LYS A 1 109 ? 17.761 4.967 -17.772 1.00 84.69 109 LYS A O 1
ATOM 886 N N . GLY A 1 110 ? 18.855 4.185 -19.573 1.00 88.12 110 GLY A N 1
ATOM 887 C CA . GLY A 1 110 ? 20.080 3.816 -18.859 1.00 88.12 110 GLY A CA 1
ATOM 888 C C . GLY A 1 110 ? 19.862 2.757 -17.774 1.00 88.12 110 GLY A C 1
ATOM 889 O O . GLY A 1 110 ? 19.149 1.776 -17.980 1.00 88.12 110 GLY A O 1
ATOM 890 N N . THR A 1 111 ? 20.486 2.956 -16.615 1.00 81.38 111 THR A N 1
ATOM 891 C CA . THR A 1 111 ? 20.448 2.031 -15.470 1.00 81.38 111 THR A CA 1
ATOM 892 C C . THR A 1 111 ? 19.048 1.859 -14.884 1.00 81.38 111 THR A C 1
ATOM 894 O O . THR A 1 111 ? 18.696 0.760 -14.461 1.00 81.38 111 THR A O 1
ATOM 897 N N . LEU A 1 112 ? 18.206 2.894 -14.943 1.00 74.88 112 LEU A N 1
ATOM 898 C CA . LEU A 1 112 ? 16.830 2.829 -14.449 1.00 74.88 112 LEU A CA 1
ATOM 899 C C . LEU A 1 112 ? 15.975 1.841 -15.257 1.00 74.88 112 LEU A C 1
ATOM 901 O O . LEU A 1 112 ? 15.143 1.137 -14.694 1.00 74.88 112 LEU A O 1
ATOM 905 N N . LYS A 1 113 ? 16.241 1.707 -16.565 1.00 84.50 113 LYS A N 1
ATOM 906 C CA . LYS A 1 113 ? 15.597 0.695 -17.417 1.00 84.50 113 LYS A CA 1
ATOM 907 C C . LYS A 1 113 ? 15.955 -0.727 -16.992 1.00 84.50 113 LYS A C 1
ATOM 909 O O . LYS A 1 113 ? 15.112 -1.614 -17.063 1.00 84.50 113 LYS A O 1
ATOM 914 N N . LEU A 1 114 ? 17.196 -0.940 -16.559 1.00 81.75 114 LEU A N 1
ATOM 915 C CA . LEU A 1 114 ? 17.659 -2.232 -16.054 1.00 81.75 114 LEU A CA 1
ATOM 916 C C . LEU A 1 114 ? 16.974 -2.588 -14.733 1.00 81.75 114 LEU A C 1
ATOM 918 O O . LEU A 1 114 ? 16.492 -3.706 -14.598 1.00 81.75 114 LEU A O 1
ATOM 922 N N . ILE A 1 115 ? 16.888 -1.637 -13.800 1.00 83.44 115 ILE A N 1
ATOM 923 C CA . ILE A 1 115 ? 16.245 -1.841 -12.494 1.00 83.44 115 ILE A CA 1
ATOM 924 C C . ILE A 1 115 ? 14.750 -2.128 -12.673 1.00 83.44 115 ILE A C 1
ATOM 926 O O . ILE A 1 115 ? 14.273 -3.165 -12.218 1.00 83.44 115 ILE A O 1
ATOM 930 N N . LEU A 1 116 ? 14.026 -1.265 -13.392 1.00 81.00 116 LEU A N 1
ATOM 931 C CA . LEU A 1 116 ? 12.589 -1.444 -13.624 1.00 81.00 116 LEU A CA 1
ATOM 932 C C . LEU A 1 116 ? 12.300 -2.709 -14.442 1.00 81.00 116 LEU A C 1
ATOM 934 O O . LEU A 1 116 ? 11.394 -3.456 -14.099 1.00 81.00 116 LEU A O 1
ATOM 938 N N . GLY A 1 117 ? 13.133 -3.027 -15.437 1.00 81.38 117 GLY A N 1
ATOM 939 C CA . GLY A 1 117 ? 13.014 -4.273 -16.195 1.00 81.38 117 GLY A CA 1
ATOM 940 C C . GLY A 1 117 ? 13.330 -5.536 -15.383 1.00 81.38 117 GLY A C 1
ATOM 941 O O . GLY A 1 117 ? 12.817 -6.606 -15.699 1.00 81.38 117 GLY A O 1
ATOM 942 N N . MET A 1 118 ? 14.166 -5.454 -14.342 1.00 82.75 118 MET A N 1
ATOM 943 C CA . MET A 1 118 ? 14.359 -6.566 -13.403 1.00 82.75 118 MET A CA 1
ATOM 944 C C . MET A 1 118 ? 13.145 -6.739 -12.491 1.00 82.75 118 MET A C 1
ATOM 946 O O . MET A 1 118 ? 12.734 -7.874 -12.271 1.00 82.75 118 MET A O 1
ATOM 950 N N . ILE A 1 119 ? 12.556 -5.644 -12.007 1.00 78.31 119 ILE A N 1
ATOM 951 C CA . ILE A 1 119 ? 11.340 -5.676 -11.180 1.00 78.31 119 ILE A CA 1
ATOM 952 C C . ILE A 1 119 ? 10.147 -6.211 -11.990 1.00 78.31 119 ILE A C 1
ATOM 954 O O . ILE A 1 119 ? 9.424 -7.079 -11.514 1.00 78.31 119 ILE A O 1
ATOM 958 N N . ASP A 1 120 ? 9.994 -5.797 -13.251 1.00 76.88 120 ASP A N 1
ATOM 959 C CA . ASP A 1 120 ? 8.968 -6.339 -14.154 1.00 76.88 120 ASP A CA 1
ATOM 960 C C . ASP A 1 120 ? 9.124 -7.858 -14.378 1.00 76.88 120 ASP A C 1
ATOM 962 O O . ASP A 1 120 ? 8.147 -8.568 -14.609 1.00 76.88 120 ASP A O 1
ATOM 966 N N . LYS A 1 121 ? 10.351 -8.394 -14.301 1.00 79.56 121 LYS A N 1
ATOM 967 C CA . LYS A 1 121 ? 10.618 -9.833 -14.469 1.00 79.56 121 LYS A CA 1
ATOM 968 C C . LYS A 1 121 ? 10.328 -10.663 -13.225 1.00 79.56 121 LYS A C 1
ATOM 970 O O . LYS A 1 121 ? 10.171 -11.878 -13.352 1.00 79.56 121 LYS A O 1
ATOM 975 N N . THR A 1 122 ? 10.297 -10.058 -12.042 1.00 74.88 122 THR A N 1
ATOM 976 C CA . THR A 1 122 ? 10.096 -10.791 -10.787 1.00 74.88 122 THR A CA 1
ATOM 977 C C . THR A 1 122 ? 8.622 -11.051 -10.469 1.00 74.88 122 THR A C 1
ATOM 979 O O . THR A 1 122 ? 8.366 -11.785 -9.519 1.00 74.88 122 THR A O 1
ATOM 982 N N . ASN A 1 123 ? 7.664 -10.515 -11.249 1.00 63.38 123 ASN A N 1
ATOM 983 C CA . ASN A 1 123 ? 6.216 -10.548 -10.953 1.00 63.38 123 ASN A CA 1
ATOM 984 C C . ASN A 1 123 ? 5.916 -10.152 -9.493 1.00 63.38 123 ASN A C 1
ATOM 986 O O . ASN A 1 123 ? 5.051 -10.729 -8.835 1.00 63.38 123 ASN A O 1
ATOM 990 N N . LEU A 1 124 ? 6.720 -9.235 -8.950 1.00 61.78 124 LEU A N 1
ATOM 991 C CA . LEU A 1 124 ? 6.588 -8.763 -7.571 1.00 61.78 124 LEU A CA 1
ATOM 992 C C . LEU A 1 124 ? 5.416 -7.774 -7.433 1.00 61.78 124 LEU A C 1
ATOM 994 O O . LEU A 1 124 ? 5.014 -7.459 -6.315 1.00 61.78 124 LEU A O 1
ATOM 998 N N . ILE A 1 125 ? 4.897 -7.309 -8.573 1.00 54.12 125 ILE A N 1
ATOM 999 C CA . ILE A 1 125 ? 3.771 -6.392 -8.754 1.00 54.12 125 ILE A CA 1
ATOM 1000 C C . ILE A 1 125 ? 2.652 -7.147 -9.468 1.00 54.12 125 ILE A C 1
ATOM 1002 O O . ILE A 1 125 ? 2.991 -7.943 -10.376 1.00 54.12 125 ILE A O 1
#